Protein AF-A0A1J3JX13-F1 (afdb_monomer)

Radius of gyration: 17.52 Å; Cα contacts (8 Å, |Δi|>4): 70; chains: 1; bounding box: 48×44×38 Å

Mean predicted aligned error: 9.45 Å

pLDDT: mean 84.3, std 18.36, range [42.69, 98.12]

Organism: Noccaea caerulescens 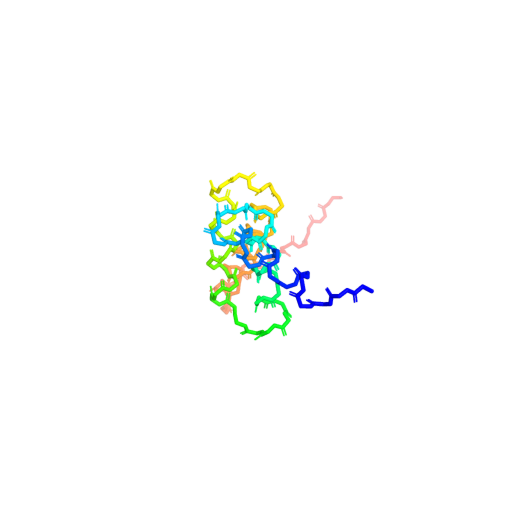(NCBI:txid107243)

Foldseek 3Di:
DDVVVVVVVLVVCVVVLPLVSLLVVLCCCCPPVVVNVSSLVSLVSSVVVPDPVSVVVNVVVCVVVVVVVPDPCHDDPDDDDD

InterPro domains:
  IPR040338 Putative F-box protein At1g67623-like [PTHR33784] (4-68)
  IPR057136 At2g35280-like, TPR domain [PF23310] (4-68)

Sequence (82 aa):
HDPERFSNFFERCRRSGNPQALYRKGLVNYFLEDQKDKGLEFLSIAAEKGSHEANYVYGMILICIGGRRSSPGGPALLGGNT

Nearest PDB structures (foldseek):
  5jkp-assembly1_A  TM=8.904E-01  e=1.150E-01  Pseudomonas aeruginosa PAO1
  6lch-assembly1_A  TM=8.833E-01  e=1.460E-01  Pseudomonas aeruginosa
  5jjo-assembly1_A  TM=8.987E-01  e=3.573E-01  Pseudomonas aeruginosa PAO1
  6y4k-assembly1_B  TM=5.297E-01  e=5.232E+00  Homo sapiens

Structure (mmCIF, N/CA/C/O backbone):
data_AF-A0A1J3JX13-F1
#
_entry.id   AF-A0A1J3JX13-F1
#
loop_
_atom_site.group_PDB
_atom_site.id
_atom_site.type_symbol
_atom_site.label_atom_id
_atom_site.label_alt_id
_atom_site.label_comp_id
_atom_site.label_asym_id
_atom_site.label_entity_id
_atom_site.label_seq_id
_atom_site.pdbx_PDB_ins_code
_atom_site.Cartn_x
_atom_site.Cartn_y
_atom_site.Cartn_z
_atom_site.occupancy
_atom_site.B_iso_or_equiv
_atom_site.auth_seq_id
_atom_site.auth_comp_id
_atom_site.auth_asym_id
_atom_site.auth_atom_id
_atom_site.pdbx_PDB_model_num
ATOM 1 N N . HIS A 1 1 ? 1.106 -21.128 -17.262 1.00 60.75 1 HIS A N 1
ATOM 2 C CA . HIS A 1 1 ? 1.708 -19.943 -16.616 1.00 60.75 1 HIS A CA 1
ATOM 3 C C . HIS A 1 1 ? 2.532 -20.462 -15.447 1.00 60.75 1 HIS A C 1
ATOM 5 O O . HIS A 1 1 ? 1.996 -21.274 -14.708 1.00 60.75 1 HIS A O 1
ATOM 11 N N . ASP A 1 2 ? 3.815 -20.113 -15.343 1.00 74.75 2 ASP A N 1
ATOM 12 C CA . ASP A 1 2 ? 4.700 -20.594 -14.271 1.00 74.75 2 ASP A CA 1
ATOM 13 C C . ASP A 1 2 ? 4.596 -19.641 -13.057 1.00 74.75 2 ASP A C 1
ATOM 15 O O . ASP A 1 2 ? 5.067 -18.499 -13.146 1.00 74.75 2 ASP A O 1
ATOM 19 N N . PRO A 1 3 ? 3.926 -20.049 -11.962 1.00 72.69 3 PRO A N 1
ATOM 20 C CA . PRO A 1 3 ? 3.675 -19.184 -10.810 1.00 72.69 3 PRO A CA 1
ATOM 21 C C . PRO A 1 3 ? 4.962 -18.786 -10.075 1.00 72.69 3 PRO A C 1
ATOM 23 O O . PRO A 1 3 ? 5.012 -17.713 -9.472 1.00 72.69 3 PRO A O 1
ATOM 26 N N . GLU A 1 4 ? 6.020 -19.595 -10.160 1.00 75.81 4 GLU A N 1
ATOM 27 C CA . GLU A 1 4 ? 7.283 -19.342 -9.468 1.00 75.81 4 GLU A CA 1
ATOM 28 C C . GLU A 1 4 ? 8.048 -18.188 -10.127 1.00 75.81 4 GLU A C 1
ATOM 30 O O . GLU A 1 4 ? 8.470 -17.237 -9.461 1.00 75.81 4 GLU A O 1
ATOM 35 N N . ARG A 1 5 ? 8.120 -18.189 -11.465 1.00 76.62 5 ARG A N 1
ATOM 36 C CA . ARG A 1 5 ? 8.672 -17.063 -12.240 1.00 76.62 5 ARG A CA 1
ATOM 37 C C . ARG A 1 5 ? 7.894 -15.769 -12.023 1.00 76.62 5 ARG A C 1
ATOM 39 O O . ARG A 1 5 ? 8.497 -14.700 -11.920 1.00 76.62 5 ARG A O 1
ATOM 46 N N . PHE A 1 6 ? 6.569 -15.860 -11.955 1.00 77.12 6 PHE A N 1
ATOM 47 C CA . PHE A 1 6 ? 5.706 -14.702 -11.730 1.00 77.12 6 PHE A CA 1
ATOM 48 C C . PHE A 1 6 ? 5.930 -14.092 -10.338 1.00 77.12 6 PHE A C 1
ATOM 50 O O . PHE A 1 6 ? 6.096 -12.878 -10.212 1.00 77.12 6 PHE A O 1
ATOM 57 N N . SER A 1 7 ? 6.025 -14.935 -9.306 1.00 80.81 7 SER A N 1
ATOM 58 C CA . SER A 1 7 ? 6.345 -14.511 -7.939 1.00 80.81 7 SER A CA 1
ATOM 59 C C . SER A 1 7 ? 7.728 -13.850 -7.853 1.00 80.81 7 SER A C 1
ATOM 61 O O . SER A 1 7 ? 7.869 -12.754 -7.307 1.00 80.81 7 SER A O 1
ATOM 63 N N . ASN A 1 8 ? 8.742 -14.452 -8.486 1.00 88.25 8 ASN A N 1
ATOM 64 C CA . ASN A 1 8 ? 10.103 -13.912 -8.515 1.00 88.25 8 ASN A CA 1
ATOM 65 C C . ASN A 1 8 ? 10.168 -12.513 -9.155 1.00 88.25 8 ASN A C 1
ATOM 67 O O . ASN A 1 8 ? 10.837 -11.616 -8.639 1.00 88.25 8 ASN A O 1
ATOM 71 N N . PHE A 1 9 ? 9.438 -12.302 -10.252 1.00 89.56 9 PHE A N 1
ATOM 72 C CA . PHE A 1 9 ? 9.364 -11.000 -10.908 1.00 89.56 9 PHE A CA 1
ATOM 73 C C . PHE A 1 9 ? 8.796 -9.919 -9.977 1.00 89.56 9 PHE A C 1
ATOM 75 O O . PHE A 1 9 ? 9.412 -8.864 -9.813 1.00 89.56 9 PHE A O 1
ATOM 82 N N . PHE A 1 10 ? 7.667 -10.190 -9.315 1.00 85.69 10 PHE A N 1
ATOM 83 C CA . PHE A 1 10 ? 7.060 -9.232 -8.386 1.00 85.69 10 PHE A CA 1
ATOM 84 C C . PHE A 1 10 ? 7.941 -8.944 -7.170 1.00 85.69 10 PHE A C 1
ATOM 86 O O . PHE A 1 10 ? 8.009 -7.795 -6.724 1.00 85.69 10 PHE A O 1
ATOM 93 N N . GLU A 1 11 ? 8.655 -9.949 -6.664 1.00 90.75 11 GLU A N 1
ATOM 94 C CA . GLU A 1 11 ? 9.623 -9.752 -5.587 1.00 90.75 11 GLU A CA 1
ATOM 95 C C . GLU A 1 11 ? 10.742 -8.797 -6.021 1.00 90.75 11 GLU A C 1
ATOM 97 O O . GLU A 1 11 ? 11.078 -7.857 -5.300 1.00 90.75 11 GLU A O 1
ATOM 102 N N . ARG A 1 12 ? 11.271 -8.956 -7.240 1.00 94.50 12 ARG A N 1
ATOM 103 C CA . ARG A 1 12 ? 12.281 -8.041 -7.792 1.00 94.50 12 ARG A CA 1
ATOM 104 C C . ARG A 1 12 ? 11.747 -6.620 -7.945 1.00 94.50 12 ARG A C 1
ATOM 106 O O . ARG A 1 12 ? 12.443 -5.687 -7.552 1.00 94.50 12 ARG A O 1
ATOM 113 N N . CYS A 1 13 ? 10.522 -6.446 -8.444 1.00 94.75 13 CYS A N 1
ATOM 114 C CA . CYS A 1 13 ? 9.889 -5.129 -8.544 1.00 94.75 13 CYS A CA 1
ATOM 115 C C . CYS A 1 13 ? 9.724 -4.464 -7.170 1.00 94.75 13 CYS A C 1
ATOM 117 O O . CYS A 1 13 ? 9.962 -3.267 -7.026 1.00 94.75 13 CYS A O 1
ATOM 119 N N . ARG A 1 14 ? 9.352 -5.227 -6.138 1.00 93.12 14 ARG A N 1
ATOM 120 C CA . ARG A 1 14 ? 9.284 -4.707 -4.766 1.00 93.12 14 ARG A CA 1
ATOM 121 C C . ARG A 1 14 ? 10.655 -4.294 -4.248 1.00 93.12 14 ARG A C 1
ATOM 123 O O . ARG A 1 14 ? 10.792 -3.190 -3.731 1.00 93.12 14 ARG A O 1
ATOM 130 N N . ARG A 1 15 ? 11.672 -5.141 -4.423 1.00 93.06 15 ARG A N 1
ATOM 131 C CA . ARG A 1 15 ? 13.049 -4.846 -3.992 1.00 93.06 15 ARG A CA 1
ATOM 132 C C . ARG A 1 15 ? 13.652 -3.648 -4.722 1.00 93.06 15 ARG A C 1
ATOM 134 O O . ARG A 1 15 ? 14.440 -2.924 -4.128 1.00 93.06 15 ARG A O 1
ATOM 141 N N . SER A 1 16 ? 13.255 -3.400 -5.970 1.00 94.31 16 SER A N 1
ATOM 142 C CA . SER A 1 16 ? 13.638 -2.192 -6.710 1.00 94.31 16 SER A CA 1
ATOM 143 C C . SER A 1 16 ? 12.820 -0.953 -6.324 1.00 94.31 16 SER A C 1
ATOM 145 O O . SER A 1 16 ? 12.996 0.103 -6.923 1.00 94.31 16 SER A O 1
ATOM 147 N N . GLY A 1 17 ? 11.889 -1.068 -5.372 1.00 93.81 17 GLY A N 1
ATOM 148 C CA . GLY A 1 17 ? 11.035 0.030 -4.934 1.00 93.81 17 GLY A CA 1
ATOM 149 C C . GLY A 1 17 ? 10.014 0.473 -5.981 1.00 93.81 17 GLY A C 1
ATOM 150 O O . GLY A 1 17 ? 9.660 1.647 -6.010 1.00 93.81 17 GLY A O 1
ATOM 151 N N . ASN A 1 18 ? 9.559 -0.425 -6.861 1.00 96.31 18 ASN A N 1
ATOM 152 C CA . ASN A 1 18 ? 8.533 -0.096 -7.846 1.00 96.31 18 ASN A CA 1
ATOM 153 C C . ASN A 1 18 ? 7.220 0.309 -7.132 1.00 96.31 18 ASN A C 1
ATOM 155 O O . ASN A 1 18 ? 6.680 -0.507 -6.377 1.00 96.31 18 ASN A O 1
ATOM 159 N N . PRO A 1 19 ? 6.669 1.513 -7.390 1.00 96.62 19 PRO A N 1
ATOM 160 C CA . PRO A 1 19 ? 5.498 2.014 -6.665 1.00 96.62 19 PRO A CA 1
ATOM 161 C C . PRO A 1 19 ? 4.267 1.113 -6.805 1.00 96.62 19 PRO A C 1
ATOM 163 O O . PRO A 1 19 ? 3.581 0.849 -5.826 1.00 96.62 19 PRO A O 1
ATOM 166 N N . GLN A 1 20 ? 4.019 0.572 -8.001 1.00 94.81 20 GLN A N 1
ATOM 167 C CA . GLN A 1 20 ? 2.862 -0.289 -8.272 1.00 94.81 20 GLN A CA 1
ATOM 168 C C . GLN A 1 20 ? 2.977 -1.657 -7.587 1.00 94.81 20 GLN A C 1
ATOM 170 O O . GLN A 1 20 ? 1.985 -2.208 -7.106 1.00 94.81 20 GLN A O 1
ATOM 175 N N . ALA A 1 21 ? 4.187 -2.214 -7.508 1.00 96.00 21 ALA A N 1
ATOM 176 C CA . ALA A 1 21 ? 4.428 -3.469 -6.802 1.00 96.00 21 ALA A CA 1
ATOM 177 C C . ALA A 1 21 ? 4.260 -3.309 -5.281 1.00 96.00 21 ALA A C 1
ATOM 179 O O . ALA A 1 21 ? 3.671 -4.178 -4.632 1.00 96.00 21 ALA A O 1
ATOM 180 N N . LEU A 1 22 ? 4.731 -2.188 -4.723 1.00 97.44 22 LEU A N 1
ATOM 181 C CA . LEU A 1 22 ? 4.531 -1.835 -3.315 1.00 97.44 22 LEU A CA 1
ATOM 182 C C . LEU A 1 22 ? 3.048 -1.590 -3.012 1.00 97.44 22 LEU A C 1
ATOM 184 O O . LEU A 1 22 ? 2.524 -2.190 -2.079 1.00 97.44 22 LEU A O 1
ATOM 188 N N . TYR A 1 23 ? 2.353 -0.819 -3.854 1.00 97.56 23 TYR A N 1
ATOM 189 C CA . TYR A 1 23 ? 0.912 -0.577 -3.751 1.00 97.56 23 TYR A CA 1
ATOM 190 C C . TYR A 1 23 ? 0.118 -1.886 -3.673 1.00 97.56 23 TYR A C 1
ATOM 192 O O . TYR A 1 23 ? -0.639 -2.102 -2.727 1.00 97.56 23 TYR A O 1
ATOM 200 N N . ARG A 1 24 ? 0.349 -2.812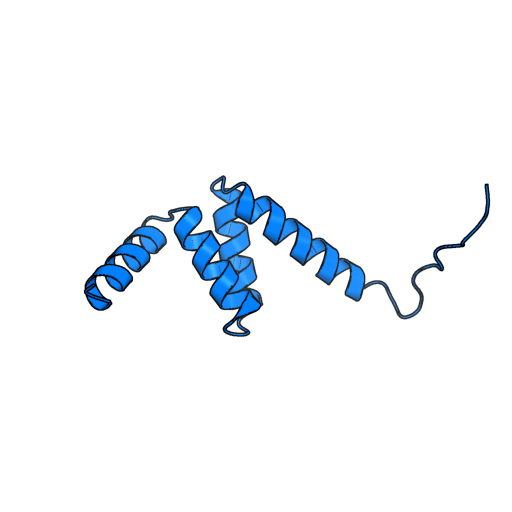 -4.616 1.00 96.00 24 ARG A N 1
ATOM 201 C CA . ARG A 1 24 ? -0.330 -4.118 -4.631 1.00 96.00 24 ARG A CA 1
ATOM 202 C C . ARG A 1 24 ? -0.058 -4.929 -3.369 1.00 96.00 24 ARG A C 1
ATOM 204 O O . ARG A 1 24 ? -0.991 -5.509 -2.820 1.00 96.00 24 ARG A O 1
ATOM 211 N N . LYS A 1 25 ? 1.190 -4.966 -2.887 1.00 96.31 25 LYS A N 1
ATOM 212 C CA . LYS A 1 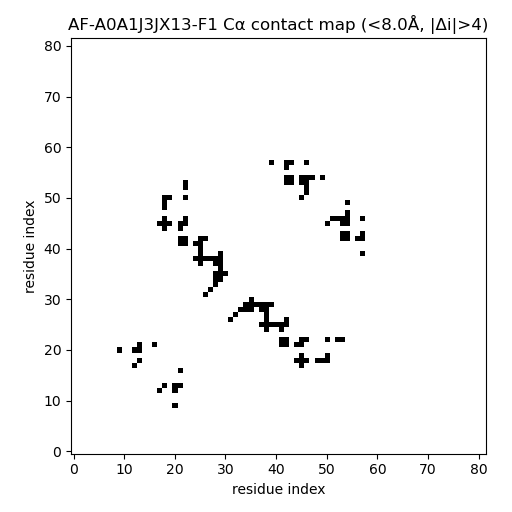25 ? 1.509 -5.676 -1.638 1.00 96.31 25 LYS A CA 1
ATOM 213 C C . LYS A 1 25 ? 0.855 -5.008 -0.429 1.00 96.31 25 LYS A C 1
ATOM 215 O O . LYS A 1 25 ? 0.367 -5.717 0.445 1.00 96.31 25 LYS A O 1
ATOM 220 N N . GLY A 1 26 ? 0.773 -3.679 -0.419 1.00 97.38 26 GLY A N 1
ATOM 221 C CA . GLY A 1 26 ? 0.046 -2.911 0.586 1.00 97.38 26 GLY A CA 1
ATOM 222 C C . GLY A 1 26 ? -1.432 -3.289 0.659 1.00 97.38 26 GLY A C 1
ATOM 223 O O . GLY A 1 26 ? -1.924 -3.597 1.742 1.00 97.38 26 GLY A O 1
ATOM 224 N N . LEU A 1 27 ? -2.116 -3.377 -0.489 1.00 97.38 27 LEU A N 1
ATOM 225 C CA . LEU A 1 27 ? -3.513 -3.825 -0.545 1.00 97.38 27 LEU A CA 1
ATOM 226 C C . LEU A 1 27 ? -3.692 -5.252 -0.021 1.00 97.38 27 LEU A C 1
ATOM 228 O O . LEU A 1 27 ? -4.586 -5.498 0.784 1.00 97.38 27 LEU A O 1
ATOM 232 N N . VAL A 1 28 ? -2.846 -6.186 -0.465 1.00 96.62 28 VAL A N 1
ATOM 233 C CA . VAL A 1 28 ? -2.914 -7.589 -0.029 1.00 96.62 28 VAL A CA 1
ATOM 234 C C . VAL A 1 28 ? -2.720 -7.682 1.483 1.00 96.62 28 VAL A C 1
ATOM 236 O O . VAL A 1 28 ? -3.540 -8.285 2.170 1.00 96.62 28 VAL A O 1
ATOM 239 N N . ASN A 1 29 ? -1.692 -7.025 2.020 1.00 97.50 29 ASN A N 1
ATOM 240 C CA . ASN A 1 29 ? -1.425 -7.035 3.454 1.00 97.50 29 ASN A CA 1
ATOM 241 C C . ASN A 1 29 ? -2.580 -6.425 4.257 1.00 97.50 29 ASN A C 1
ATOM 243 O O . ASN A 1 29 ? -2.973 -6.990 5.272 1.00 97.50 29 ASN A O 1
ATOM 247 N N . TYR A 1 30 ? -3.128 -5.293 3.805 1.00 96.69 30 TYR A N 1
ATOM 248 C CA . TYR A 1 30 ? -4.160 -4.566 4.542 1.00 96.69 30 TYR A CA 1
ATOM 249 C C . TYR A 1 30 ? -5.533 -5.249 4.489 1.00 96.69 30 TYR A C 1
ATOM 251 O O . TYR A 1 30 ? -6.199 -5.363 5.515 1.00 96.69 30 TYR A O 1
ATOM 259 N N . PHE A 1 31 ? -5.971 -5.678 3.300 1.00 94.75 31 PHE A N 1
ATOM 260 C CA . PHE A 1 31 ? -7.340 -6.154 3.073 1.00 94.75 31 PHE A CA 1
ATOM 261 C C . PHE A 1 31 ? -7.483 -7.677 3.091 1.00 94.75 31 PHE A C 1
ATOM 263 O O . PHE A 1 31 ? -8.582 -8.157 3.356 1.00 94.75 31 PHE A O 1
ATOM 270 N N . LEU A 1 32 ? -6.421 -8.434 2.789 1.00 95.69 32 LEU A N 1
ATOM 271 C CA . LEU A 1 32 ? -6.502 -9.892 2.624 1.00 95.69 32 LEU A CA 1
ATOM 272 C C . LEU A 1 32 ? -5.742 -10.666 3.706 1.00 95.69 32 LEU A C 1
ATOM 274 O O . LEU A 1 32 ? -6.215 -11.711 4.136 1.00 95.69 32 LEU A O 1
ATOM 278 N N . GLU A 1 33 ? -4.583 -10.174 4.152 1.00 95.69 33 GLU A N 1
ATOM 279 C CA . GLU A 1 33 ? -3.734 -10.870 5.136 1.00 95.69 33 GLU A CA 1
ATOM 280 C C . GLU A 1 33 ? -3.901 -10.343 6.581 1.00 95.69 33 GLU A C 1
ATOM 282 O O . GLU A 1 33 ? -3.151 -10.765 7.457 1.00 95.69 33 GLU A O 1
ATOM 287 N N . ASP A 1 34 ? -4.825 -9.402 6.829 1.00 93.38 34 ASP A N 1
ATOM 288 C CA . ASP A 1 34 ? -5.066 -8.710 8.120 1.00 93.38 34 ASP A CA 1
ATOM 289 C C . ASP A 1 34 ? -3.808 -8.077 8.766 1.00 93.38 34 ASP A C 1
ATOM 291 O O . ASP A 1 34 ? -3.769 -7.721 9.942 1.00 93.38 34 ASP A O 1
ATOM 295 N N . GLN A 1 35 ? -2.754 -7.857 7.979 1.00 96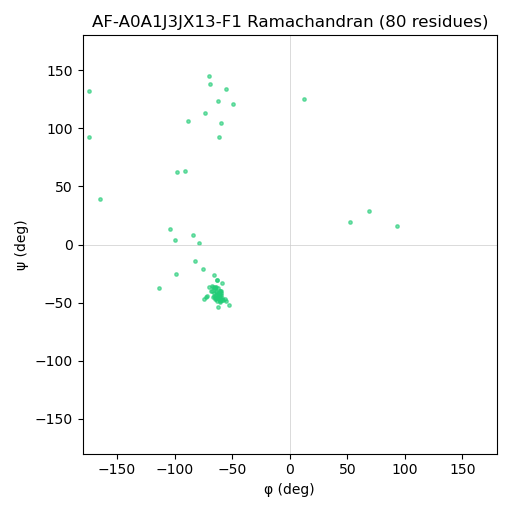.62 35 GLN A N 1
ATOM 296 C CA . GLN A 1 35 ? -1.510 -7.207 8.389 1.00 96.62 35 GLN A CA 1
ATOM 297 C C . GLN A 1 35 ? -1.605 -5.696 8.149 1.00 96.62 35 GLN A C 1
ATOM 299 O O . GLN A 1 35 ? -0.870 -5.130 7.335 1.00 96.62 35 GLN A O 1
ATOM 304 N N . LYS A 1 36 ? -2.531 -5.037 8.854 1.00 94.44 36 LYS A N 1
ATOM 305 C CA . LYS A 1 36 ? -2.906 -3.631 8.613 1.00 94.44 36 LYS A CA 1
ATOM 306 C C . LYS A 1 36 ? -1.730 -2.665 8.680 1.00 94.44 36 LYS A C 1
ATOM 308 O O . LYS A 1 36 ? -1.572 -1.863 7.765 1.00 94.44 36 LYS A O 1
ATOM 313 N N . ASP A 1 37 ? -0.881 -2.772 9.699 1.00 95.50 37 ASP A N 1
ATOM 314 C CA . ASP A 1 37 ? 0.248 -1.849 9.879 1.00 95.50 37 ASP A CA 1
ATOM 315 C C . ASP A 1 37 ? 1.264 -1.968 8.736 1.00 95.50 37 ASP A C 1
ATOM 317 O O . ASP A 1 37 ? 1.630 -0.970 8.119 1.00 95.50 37 ASP A O 1
ATOM 3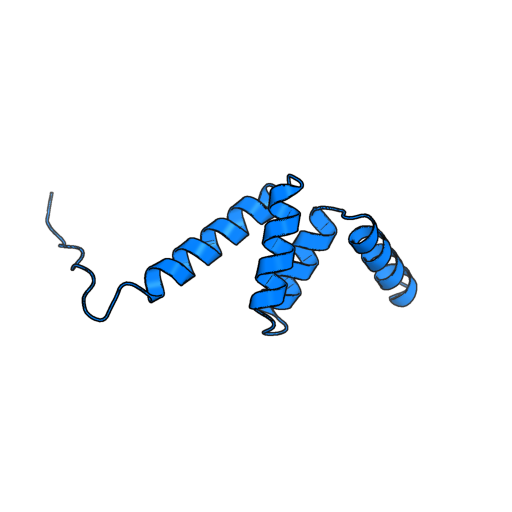21 N N . LYS A 1 38 ? 1.631 -3.201 8.357 1.00 96.38 38 LYS A N 1
ATOM 322 C CA . LYS A 1 38 ? 2.509 -3.440 7.198 1.00 96.38 38 LYS A CA 1
ATOM 323 C C . LYS A 1 38 ? 1.853 -3.011 5.889 1.00 96.38 38 LYS A C 1
ATOM 325 O O . LYS A 1 38 ? 2.527 -2.560 4.970 1.00 96.38 38 LYS A O 1
ATOM 330 N N . GLY A 1 39 ? 0.541 -3.205 5.768 1.00 97.38 39 GLY A N 1
ATOM 331 C CA . GLY A 1 39 ? -0.228 -2.744 4.619 1.00 97.38 39 GLY A CA 1
ATOM 332 C C . GLY A 1 39 ? -0.156 -1.227 4.465 1.00 97.38 39 GLY A C 1
ATOM 333 O O . GLY A 1 39 ? 0.146 -0.742 3.378 1.00 97.38 39 GLY A O 1
ATOM 334 N N . LEU A 1 40 ? -0.352 -0.490 5.562 1.00 97.12 40 LEU A N 1
ATOM 335 C CA . LEU A 1 40 ? -0.224 0.967 5.604 1.00 97.12 40 LEU A CA 1
ATOM 336 C C . LEU A 1 40 ? 1.190 1.438 5.270 1.00 97.12 40 LEU A C 1
ATOM 338 O O . LEU A 1 40 ? 1.323 2.375 4.492 1.00 97.12 40 LEU A O 1
ATOM 342 N N . GLU A 1 41 ? 2.218 0.776 5.799 1.00 97.50 41 GLU A N 1
ATOM 343 C CA . GLU A 1 41 ? 3.621 1.079 5.491 1.00 97.50 41 GLU A CA 1
ATOM 344 C C . GLU A 1 41 ? 3.913 0.935 3.988 1.00 97.50 41 GLU A C 1
ATOM 346 O O . GLU A 1 41 ? 4.461 1.834 3.353 1.00 97.50 41 GLU A O 1
ATOM 351 N N . PHE A 1 42 ? 3.490 -0.167 3.362 1.00 98.12 42 PHE A N 1
ATOM 352 C CA . PHE A 1 42 ? 3.685 -0.336 1.920 1.00 98.12 42 PHE A CA 1
ATOM 353 C C . PHE A 1 42 ? 2.903 0.687 1.089 1.00 98.12 42 PHE A C 1
ATOM 355 O O . PHE A 1 42 ? 3.412 1.156 0.069 1.00 98.12 42 PHE A O 1
ATOM 362 N N . LEU A 1 43 ? 1.682 1.036 1.509 1.00 97.94 43 LEU A N 1
ATOM 363 C CA . LEU A 1 43 ? 0.872 2.053 0.838 1.00 97.94 43 LEU A CA 1
ATOM 364 C C . LEU A 1 43 ? 1.488 3.452 0.972 1.00 97.94 43 LEU A C 1
ATOM 366 O O . LEU A 1 43 ? 1.510 4.177 -0.022 1.00 97.94 43 LEU A O 1
ATOM 370 N N . SER A 1 44 ? 2.039 3.815 2.135 1.00 97.75 44 SER A N 1
ATOM 371 C CA . SER A 1 44 ? 2.694 5.114 2.331 1.00 97.75 44 SER A CA 1
ATOM 372 C C . SER A 1 44 ? 3.962 5.232 1.486 1.00 97.75 44 SER A C 1
ATOM 374 O O . SER A 1 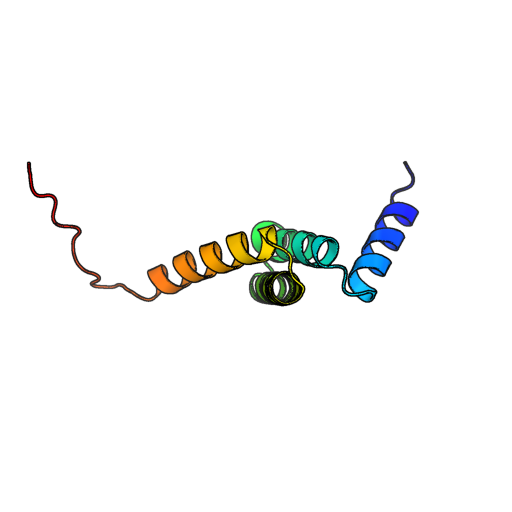44 ? 4.128 6.211 0.764 1.00 97.75 44 SER A O 1
ATOM 376 N N . ILE A 1 45 ? 4.805 4.194 1.456 1.00 97.75 45 ILE A N 1
ATOM 377 C CA . ILE A 1 45 ? 6.021 4.192 0.626 1.00 97.75 45 ILE A CA 1
ATOM 378 C C . ILE A 1 45 ? 5.661 4.253 -0.869 1.00 97.75 45 ILE A C 1
ATOM 380 O O . ILE A 1 45 ? 6.324 4.936 -1.652 1.00 97.75 45 ILE A O 1
ATOM 384 N N . ALA A 1 46 ? 4.613 3.545 -1.304 1.00 98.06 46 ALA A N 1
ATOM 385 C CA . ALA A 1 46 ? 4.152 3.605 -2.692 1.00 98.06 46 ALA A CA 1
ATOM 386 C C . ALA A 1 46 ? 3.641 5.007 -3.075 1.00 98.06 46 ALA A C 1
ATOM 388 O O . ALA A 1 46 ? 3.933 5.486 -4.175 1.00 98.06 46 ALA A O 1
ATOM 389 N N . ALA A 1 47 ? 2.912 5.659 -2.167 1.00 97.25 47 ALA A N 1
ATOM 390 C CA . ALA A 1 47 ? 2.411 7.022 -2.309 1.00 97.25 47 ALA A CA 1
ATOM 391 C C . ALA A 1 47 ? 3.553 8.049 -2.420 1.00 97.25 47 ALA A C 1
ATOM 393 O O . ALA A 1 47 ? 3.578 8.835 -3.368 1.00 97.25 47 ALA A O 1
ATOM 394 N N . GLU A 1 48 ? 4.548 7.977 -1.530 1.00 97.00 48 GLU A N 1
ATOM 395 C CA . GLU A 1 48 ? 5.748 8.831 -1.544 1.00 97.00 48 GLU A CA 1
ATOM 396 C C . GLU A 1 48 ? 6.553 8.700 -2.842 1.00 97.00 48 GLU A C 1
ATOM 398 O O . GLU A 1 48 ? 7.132 9.667 -3.333 1.00 97.00 48 GLU A O 1
ATOM 403 N N . LYS A 1 49 ? 6.563 7.505 -3.441 1.00 95.25 49 LYS A N 1
ATOM 404 C CA . LYS A 1 49 ? 7.234 7.245 -4.721 1.00 95.25 49 LYS A CA 1
ATOM 405 C C . LYS A 1 49 ? 6.390 7.600 -5.954 1.00 95.25 49 LYS A C 1
ATOM 407 O O . LYS A 1 49 ? 6.795 7.279 -7.071 1.00 95.25 49 LYS A O 1
ATOM 412 N N . GLY A 1 50 ? 5.236 8.244 -5.775 1.00 92.06 50 GLY A N 1
ATOM 413 C CA . GLY A 1 50 ? 4.427 8.795 -6.864 1.00 92.06 50 GLY A CA 1
ATOM 414 C C . GLY A 1 50 ? 3.328 7.878 -7.410 1.00 92.06 50 GLY A C 1
ATOM 415 O O . GLY A 1 50 ? 2.806 8.143 -8.494 1.00 92.06 50 GLY A O 1
ATOM 416 N N . SER A 1 51 ? 2.938 6.809 -6.701 1.00 96.25 51 SER A N 1
ATOM 417 C CA . SER A 1 51 ? 1.703 6.093 -7.055 1.00 96.25 51 SER A CA 1
ATOM 418 C C . SER A 1 51 ? 0.487 6.928 -6.649 1.00 96.25 51 SER A C 1
ATOM 420 O O . SER A 1 51 ? 0.214 7.148 -5.468 1.00 96.25 51 SER A O 1
ATOM 422 N N . HIS A 1 52 ? -0.259 7.384 -7.652 1.00 95.56 52 HIS A N 1
ATOM 423 C CA . HIS A 1 52 ? -1.476 8.173 -7.468 1.00 95.56 52 HIS A CA 1
ATOM 424 C C . HIS A 1 52 ? -2.579 7.321 -6.827 1.00 95.56 52 HIS A C 1
ATOM 426 O O . HIS A 1 52 ? -3.318 7.793 -5.965 1.00 95.56 52 HIS A O 1
ATOM 432 N N . GLU A 1 53 ? -2.634 6.037 -7.184 1.00 96.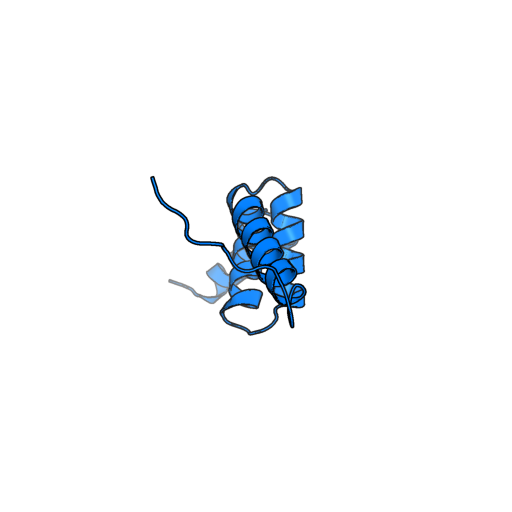44 53 GLU A N 1
ATOM 433 C CA . GLU A 1 53 ? -3.559 5.065 -6.608 1.00 96.44 53 GLU A CA 1
ATOM 434 C C . GLU A 1 53 ? -3.251 4.813 -5.131 1.00 96.44 53 GLU A C 1
ATOM 436 O O . GLU A 1 53 ? -4.168 4.771 -4.309 1.00 96.44 53 GLU A O 1
ATOM 441 N N . ALA A 1 54 ? -1.967 4.693 -4.774 1.00 97.38 54 ALA A N 1
ATOM 442 C CA . ALA A 1 54 ? -1.554 4.554 -3.384 1.00 97.38 54 ALA A CA 1
ATOM 443 C C . ALA A 1 54 ? -1.891 5.807 -2.571 1.00 97.38 54 ALA A C 1
ATOM 445 O O . ALA A 1 54 ? -2.443 5.666 -1.487 1.00 97.38 54 ALA A O 1
ATOM 446 N N . ASN A 1 55 ? -1.645 7.009 -3.106 1.00 96.75 55 ASN A N 1
ATOM 447 C CA . ASN A 1 55 ? -2.031 8.270 -2.460 1.00 96.75 55 ASN A CA 1
ATOM 448 C C . ASN A 1 55 ? -3.530 8.313 -2.141 1.00 96.75 55 ASN A C 1
ATOM 450 O O . ASN A 1 55 ? -3.918 8.603 -1.009 1.00 96.75 55 ASN A O 1
ATOM 454 N N . TYR A 1 56 ? -4.371 7.975 -3.121 1.00 97.25 56 TYR A N 1
ATOM 455 C CA . TYR A 1 56 ? -5.819 7.952 -2.939 1.00 97.25 56 TYR A CA 1
ATOM 456 C C . TYR A 1 56 ? -6.244 6.931 -1.876 1.00 97.25 56 TYR A C 1
ATOM 458 O O . TYR A 1 56 ? -6.924 7.282 -0.912 1.00 97.25 56 TYR A O 1
ATOM 466 N N . VAL A 1 57 ? -5.816 5.670 -2.012 1.00 97.00 57 VAL A N 1
ATOM 467 C CA . VAL A 1 57 ? -6.218 4.598 -1.088 1.00 97.00 57 VAL A CA 1
ATOM 468 C C . VAL A 1 57 ? -5.691 4.848 0.324 1.00 97.00 57 VAL A C 1
ATOM 470 O O . VAL A 1 57 ? -6.444 4.712 1.286 1.00 97.00 57 VAL A O 1
ATOM 473 N N . TYR A 1 58 ? -4.424 5.240 0.461 1.00 96.62 58 TYR A N 1
ATOM 474 C CA . TYR A 1 58 ? -3.819 5.555 1.752 1.00 96.62 58 TYR A CA 1
ATOM 475 C C . TYR A 1 58 ? -4.564 6.702 2.445 1.00 96.62 58 TYR A C 1
ATOM 477 O O . TYR A 1 58 ? -4.956 6.563 3.604 1.00 96.62 58 TYR A O 1
ATOM 485 N N . GLY A 1 59 ? -4.859 7.786 1.719 1.00 95.88 59 GLY A N 1
ATOM 486 C CA . GLY A 1 59 ? -5.652 8.903 2.234 1.00 95.88 59 GLY A CA 1
ATOM 487 C C . GLY A 1 59 ? -7.049 8.478 2.697 1.00 95.88 59 GLY A C 1
ATOM 488 O O . GLY A 1 59 ? -7.456 8.812 3.810 1.00 95.88 59 GLY A O 1
ATOM 489 N N . MET A 1 60 ? -7.759 7.675 1.897 1.00 95.69 60 MET A N 1
ATOM 490 C CA . MET A 1 60 ? -9.082 7.154 2.262 1.00 95.69 60 MET A CA 1
ATOM 491 C C . MET A 1 60 ? -9.036 6.305 3.536 1.00 95.69 60 MET A C 1
ATOM 493 O O . MET A 1 60 ? -9.872 6.475 4.425 1.00 95.69 60 MET A O 1
ATOM 497 N N . ILE A 1 61 ? -8.036 5.429 3.667 1.00 94.69 61 ILE A N 1
ATOM 498 C CA . ILE A 1 61 ? -7.856 4.617 4.873 1.00 94.69 61 ILE A CA 1
ATOM 499 C C . ILE A 1 61 ? -7.604 5.513 6.095 1.00 94.69 61 ILE A C 1
ATOM 501 O O . ILE A 1 61 ? -8.232 5.307 7.135 1.00 94.69 61 ILE A O 1
ATOM 505 N N . LEU A 1 62 ? -6.734 6.522 5.983 1.00 93.06 62 LEU A N 1
ATOM 506 C CA . LEU A 1 62 ? -6.447 7.450 7.080 1.00 93.06 62 LEU A CA 1
ATOM 507 C C . LEU A 1 62 ? -7.686 8.236 7.521 1.00 93.06 62 LEU A C 1
ATOM 509 O O . LEU A 1 62 ? -7.920 8.359 8.723 1.00 93.06 62 LEU A O 1
ATOM 513 N N . ILE A 1 63 ? -8.509 8.708 6.580 1.00 93.12 63 ILE A N 1
ATOM 514 C CA . ILE A 1 63 ? -9.781 9.385 6.882 1.00 93.12 63 ILE A CA 1
ATOM 515 C C . ILE A 1 63 ? -10.713 8.443 7.655 1.00 93.12 63 ILE A C 1
ATOM 517 O O . ILE A 1 63 ? -11.258 8.819 8.695 1.00 93.12 63 ILE A O 1
ATOM 521 N N . CYS A 1 64 ? -10.857 7.194 7.206 1.00 89.50 64 CYS A N 1
ATOM 522 C CA . CYS A 1 64 ? -11.699 6.207 7.880 1.00 89.50 64 CYS A CA 1
ATOM 523 C C . CYS A 1 64 ? -11.176 5.822 9.276 1.00 89.50 64 CYS A C 1
ATOM 525 O O . CYS A 1 64 ? -11.976 5.616 10.189 1.00 89.50 64 CYS A O 1
ATOM 527 N N . ILE A 1 65 ? -9.856 5.727 9.471 1.00 86.25 65 ILE A N 1
ATOM 528 C CA . ILE A 1 65 ? -9.252 5.438 10.783 1.00 86.25 65 ILE A CA 1
ATOM 529 C C . ILE A 1 65 ? -9.384 6.647 11.720 1.00 86.25 65 ILE A C 1
ATOM 531 O O . ILE A 1 65 ? -9.763 6.484 12.881 1.00 86.25 65 ILE A O 1
ATOM 535 N N . GLY A 1 66 ? -9.107 7.857 11.230 1.00 71.38 66 GLY A N 1
ATOM 536 C CA . GLY A 1 66 ? -9.232 9.104 11.989 1.00 71.38 66 GLY A CA 1
ATOM 537 C C . GLY A 1 66 ? -10.670 9.379 12.433 1.00 71.38 66 GLY A C 1
ATOM 538 O O . GLY A 1 66 ? -10.899 9.773 13.577 1.00 71.38 66 GLY A O 1
ATOM 539 N N . GLY A 1 67 ? -11.648 9.057 11.582 1.00 58.66 67 GLY A N 1
ATOM 540 C CA . GLY A 1 67 ? -13.072 9.136 11.912 1.00 58.66 67 GLY A CA 1
ATOM 541 C C . GLY A 1 67 ? -13.499 8.196 13.045 1.00 58.66 67 GLY A C 1
ATOM 542 O O . GLY A 1 67 ? -14.377 8.546 13.827 1.00 58.66 67 GLY A O 1
ATOM 543 N N . ARG A 1 68 ? -12.842 7.037 13.215 1.00 55.72 68 ARG A N 1
ATOM 544 C CA . ARG A 1 68 ? -13.155 6.091 14.307 1.00 55.72 68 ARG A CA 1
ATOM 545 C C . ARG A 1 68 ? -12.651 6.532 15.680 1.00 55.72 68 ARG A C 1
ATOM 547 O O . ARG A 1 68 ? -13.163 6.048 16.682 1.00 55.72 68 ARG A O 1
ATOM 554 N N . ARG A 1 69 ? -11.663 7.432 15.747 1.00 51.44 69 ARG A N 1
ATOM 555 C CA . ARG A 1 69 ? -11.197 8.013 17.021 1.00 51.44 69 ARG A CA 1
ATOM 556 C C . ARG A 1 69 ? -12.065 9.180 17.496 1.00 51.44 69 ARG A C 1
ATOM 558 O O . ARG A 1 69 ? -12.003 9.537 18.666 1.00 51.44 69 ARG A O 1
ATOM 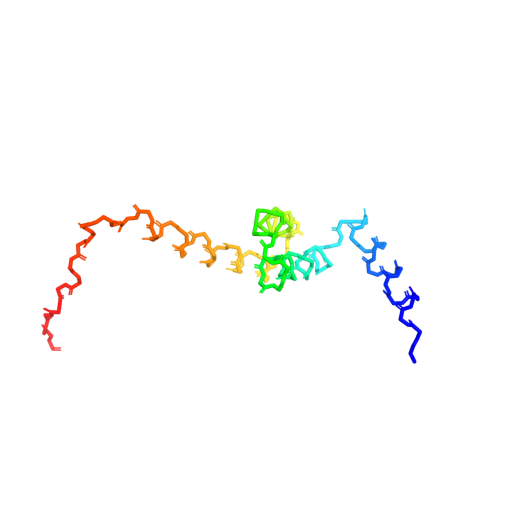565 N N . SER A 1 70 ? -12.913 9.723 16.623 1.00 52.00 70 SER A N 1
ATOM 566 C CA . SER A 1 70 ? -13.855 10.795 16.947 1.00 52.00 70 SER A CA 1
ATOM 567 C C . SER A 1 70 ? -15.259 10.249 17.226 1.00 52.00 70 SER A C 1
ATOM 569 O O . SER A 1 70 ? -16.186 10.560 16.488 1.00 52.00 70 SER A O 1
ATOM 571 N N . SER A 1 71 ? -15.435 9.417 18.263 1.00 44.25 71 SER A N 1
ATOM 572 C CA . SER A 1 71 ? -16.681 9.332 19.062 1.00 44.25 71 SER A CA 1
ATOM 573 C C . SER A 1 71 ? -16.532 8.386 20.260 1.00 44.25 71 SER A C 1
ATOM 575 O O . SER A 1 71 ? -16.078 7.256 20.100 1.00 44.25 71 SER A O 1
ATOM 577 N N . PRO A 1 72 ? -16.952 8.842 21.454 1.00 45.19 72 PRO A N 1
ATOM 578 C CA . PRO A 1 72 ? -18.320 8.536 21.895 1.00 45.19 72 PRO A CA 1
ATOM 579 C C . PRO A 1 72 ? -19.320 9.701 21.780 1.00 45.19 72 PRO A C 1
ATOM 581 O O . PRO A 1 72 ? -20.402 9.616 22.347 1.00 45.19 72 PRO A O 1
ATOM 584 N N . GLY A 1 73 ? -18.995 10.789 21.074 1.00 57.88 73 GLY A N 1
ATOM 585 C CA . GLY A 1 73 ? -19.867 11.972 21.013 1.00 57.88 73 GLY A CA 1
ATOM 586 C C . GLY A 1 73 ? -19.551 12.973 19.898 1.00 57.88 73 GLY A C 1
ATOM 587 O O . GLY A 1 73 ? -19.591 14.175 20.134 1.00 57.88 73 GLY A O 1
ATOM 588 N N . GLY A 1 74 ? -19.190 12.504 18.702 1.00 49.38 74 GLY A N 1
ATOM 589 C CA . GLY A 1 74 ? -19.025 13.361 17.523 1.00 49.38 74 GLY A CA 1
ATOM 590 C C . GLY A 1 74 ? -20.374 13.897 17.020 1.00 49.38 74 GLY A C 1
ATOM 591 O O . GLY A 1 74 ? -21.383 13.198 17.139 1.00 49.38 74 GLY A O 1
ATOM 592 N N . PRO A 1 75 ? -20.422 15.139 16.505 1.00 47.81 75 PRO A N 1
ATOM 593 C CA . PRO A 1 75 ? -21.649 15.917 16.428 1.00 47.81 75 PRO A CA 1
ATOM 594 C C . PRO A 1 75 ? -22.631 15.341 15.412 1.00 47.81 75 PRO A C 1
ATOM 596 O O . PRO A 1 75 ? -22.260 14.944 14.306 1.00 47.81 75 PRO A O 1
ATOM 599 N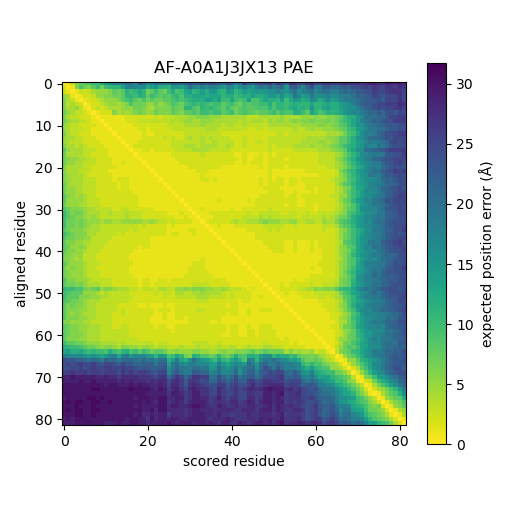 N . ALA A 1 76 ? -23.901 15.338 15.817 1.00 51.94 76 ALA A N 1
ATOM 600 C CA . ALA A 1 76 ? -25.033 15.039 14.964 1.00 51.94 76 ALA A CA 1
ATOM 601 C C . ALA A 1 76 ? -24.934 15.863 13.677 1.00 51.94 76 ALA A C 1
ATOM 603 O O . ALA A 1 76 ? -24.918 17.095 13.714 1.00 51.94 76 ALA A O 1
ATOM 604 N N . LEU A 1 77 ? -24.892 15.168 12.540 1.00 52.78 77 LEU A N 1
ATOM 605 C CA . LEU A 1 77 ? -25.258 15.752 11.260 1.00 52.78 77 LEU A CA 1
ATOM 606 C C . LEU A 1 77 ? -26.725 16.160 11.393 1.00 52.78 77 LEU A C 1
ATOM 608 O O . LEU A 1 77 ? -27.628 15.338 11.241 1.00 52.78 77 LEU A O 1
ATOM 612 N N . LEU A 1 78 ? -26.943 17.414 11.789 1.00 49.53 78 LEU A N 1
ATOM 613 C CA . LEU A 1 78 ? -28.254 18.030 11.802 1.00 49.53 78 LEU A CA 1
ATOM 614 C C . LEU A 1 78 ? -28.770 17.996 10.367 1.00 49.53 78 LEU A C 1
ATOM 616 O O . LEU A 1 78 ? -28.330 18.758 9.508 1.00 49.53 78 LEU A O 1
ATOM 620 N N . GLY A 1 79 ? -29.700 17.075 10.124 1.00 53.16 79 GLY A N 1
ATOM 621 C CA . GLY A 1 79 ? -30.664 17.232 9.055 1.00 53.16 79 GLY A CA 1
ATOM 622 C C . GLY A 1 79 ? -31.392 18.559 9.253 1.00 53.16 79 GLY A C 1
ATOM 623 O O . GLY A 1 79 ? -31.798 18.897 10.365 1.00 53.16 79 GLY A O 1
ATOM 624 N N . GLY A 1 80 ? -31.528 19.318 8.174 1.00 45.00 80 GLY A N 1
ATOM 625 C CA . GLY A 1 80 ? -32.200 20.607 8.202 1.00 45.00 80 GLY A CA 1
ATOM 626 C C . GLY A 1 80 ? -32.336 21.200 6.810 1.00 45.00 80 GLY A C 1
ATOM 627 O O . GLY A 1 80 ? -31.425 21.865 6.339 1.00 45.00 80 GLY A O 1
ATOM 628 N N . ASN A 1 81 ? -33.480 20.892 6.196 1.00 42.69 81 ASN A N 1
ATOM 629 C CA . ASN A 1 81 ? -34.223 21.592 5.145 1.00 42.69 81 ASN A CA 1
ATOM 630 C C . ASN A 1 81 ? -33.559 22.754 4.390 1.00 42.69 81 ASN A C 1
ATOM 632 O O . ASN A 1 81 ? -33.341 23.820 4.963 1.00 42.69 81 ASN A O 1
ATOM 636 N N . THR A 1 82 ? -33.553 22.611 3.064 1.00 43.44 82 THR A N 1
ATOM 637 C CA . THR A 1 82 ? -34.250 23.521 2.133 1.00 43.44 82 THR A CA 1
ATOM 638 C C . THR A 1 82 ? -34.783 22.712 0.964 1.00 43.44 82 THR A C 1
ATOM 640 O O . THR A 1 82 ? -33.985 21.897 0.448 1.00 43.44 82 THR A O 1
#

Secondary structure (DSSP, 8-state):
--HHHHHHHHHHHHHTT-HHHHHHHHHIIIIIS--HHHHHHHHHHHHHTT-HHHHHHHHHHHHHHHHHHS-SSPPP------

Solvent-accessible surface area (backbone atoms only — not comparable to full-atom values): 4562 Å² total; per-residue (Å²): 133,64,67,66,63,53,51,52,51,50,52,50,37,39,76,70,63,36,26,70,46,27,26,54,51,8,50,42,25,38,76,72,65,72,37,45,69,64,7,51,52,28,16,50,56,6,24,76,67,67,25,66,68,21,42,52,53,46,51,52,50,49,53,58,55,56,54,64,73,56,54,101,77,58,79,77,82,75,82,76,88,132